Protein AF-A0A8H3HPS2-F1 (afdb_monomer_lite)

Radius of gyration: 25.34 Å; chains: 1; bounding box: 61×57×71 Å

Structure (mmCIF, N/CA/C/O backbone):
data_AF-A0A8H3HPS2-F1
#
_entry.id   AF-A0A8H3HPS2-F1
#
loop_
_atom_site.group_PDB
_atom_site.id
_atom_site.type_symbol
_atom_site.label_atom_id
_atom_site.label_alt_id
_atom_site.label_comp_id
_atom_site.label_asym_id
_atom_site.label_entity_id
_atom_site.label_seq_id
_atom_site.pdbx_PDB_ins_code
_atom_site.Cartn_x
_atom_site.Cartn_y
_atom_site.Cartn_z
_atom_site.occupancy
_atom_site.B_iso_or_equiv
_atom_site.auth_seq_id
_atom_site.auth_comp_id
_atom_site.auth_asym_id
_atom_site.auth_atom_id
_atom_site.pdbx_PDB_model_num
ATOM 1 N N . MET A 1 1 ? 40.492 40.020 -49.928 1.00 49.09 1 MET A N 1
ATOM 2 C CA . MET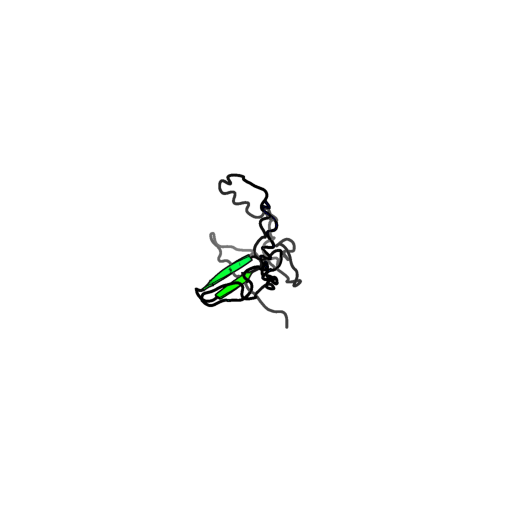 A 1 1 ? 39.934 38.866 -50.675 1.00 49.09 1 MET A CA 1
ATOM 3 C C . MET A 1 1 ? 40.654 37.627 -50.136 1.00 49.09 1 MET A C 1
ATOM 5 O O . MET A 1 1 ? 41.846 37.553 -50.361 1.00 49.09 1 MET A O 1
ATOM 9 N N . ARG A 1 2 ? 40.132 36.702 -49.319 1.00 50.88 2 ARG A N 1
ATOM 10 C CA . ARG A 1 2 ? 38.793 36.150 -49.009 1.00 50.88 2 ARG A CA 1
ATOM 11 C C . ARG A 1 2 ? 38.837 35.720 -47.521 1.00 50.88 2 ARG A C 1
ATOM 13 O O . ARG A 1 2 ? 39.799 35.076 -47.135 1.00 50.88 2 ARG A O 1
ATOM 20 N N . SER A 1 3 ? 38.050 36.255 -46.592 1.00 51.81 3 SER A N 1
ATOM 21 C CA . SER A 1 3 ? 36.643 35.951 -46.274 1.00 51.81 3 SER A CA 1
ATOM 22 C C . SER A 1 3 ? 36.266 34.469 -46.072 1.00 51.81 3 SER A C 1
ATOM 24 O O . SER A 1 3 ? 36.080 33.766 -47.055 1.00 51.81 3 SER A O 1
ATOM 26 N N . ILE A 1 4 ? 36.063 34.129 -44.784 1.00 66.88 4 ILE A N 1
ATOM 27 C CA . ILE A 1 4 ? 34.927 33.415 -44.146 1.00 66.88 4 ILE A CA 1
ATOM 28 C C . ILE A 1 4 ? 34.723 31.921 -44.484 1.00 66.88 4 ILE A C 1
ATOM 30 O O . ILE A 1 4 ? 34.898 31.498 -45.616 1.00 66.88 4 ILE A O 1
ATOM 34 N N . THR A 1 5 ? 34.216 31.185 -43.479 1.00 56.50 5 THR A N 1
ATOM 35 C CA . THR A 1 5 ? 33.661 29.809 -43.449 1.00 56.50 5 THR A CA 1
ATOM 36 C C . THR A 1 5 ? 34.711 28.721 -43.174 1.00 56.50 5 THR A C 1
ATOM 38 O O . THR A 1 5 ? 35.699 28.625 -43.876 1.00 56.50 5 THR A O 1
ATOM 41 N N . THR A 1 6 ? 34.636 27.902 -42.124 1.00 53.78 6 THR A N 1
ATOM 42 C CA . THR A 1 6 ? 33.466 27.324 -41.454 1.00 53.78 6 THR A CA 1
ATOM 43 C C . THR A 1 6 ? 33.766 26.986 -39.995 1.00 53.78 6 THR A C 1
ATOM 45 O O . THR A 1 6 ? 34.738 26.305 -39.675 1.00 53.78 6 THR A O 1
ATOM 48 N N . TYR A 1 7 ? 32.838 27.402 -39.139 1.00 55.59 7 TYR A N 1
ATOM 49 C CA . TYR A 1 7 ? 32.503 26.773 -37.875 1.00 55.59 7 TYR A CA 1
ATOM 50 C C . TYR A 1 7 ? 32.495 25.246 -38.008 1.00 55.59 7 TYR A C 1
ATOM 52 O O . TYR A 1 7 ? 31.615 24.684 -38.650 1.00 55.59 7 TYR A O 1
ATOM 60 N N . LEU A 1 8 ? 33.424 24.576 -37.341 1.00 57.81 8 LEU A N 1
ATOM 61 C CA . LEU A 1 8 ? 33.220 23.213 -36.862 1.00 57.81 8 LEU A CA 1
ATOM 62 C C . LEU A 1 8 ? 33.447 23.249 -35.357 1.00 57.81 8 LEU A C 1
ATOM 64 O O . LEU A 1 8 ? 34.398 22.701 -34.808 1.00 57.81 8 LEU A O 1
ATOM 68 N N . ALA A 1 9 ? 32.533 23.962 -34.695 1.00 54.06 9 ALA A N 1
ATOM 69 C CA . ALA A 1 9 ? 32.180 23.677 -33.321 1.00 54.06 9 ALA A CA 1
ATOM 70 C C . ALA A 1 9 ? 31.662 22.234 -33.286 1.00 54.06 9 ALA A C 1
ATOM 72 O O . ALA A 1 9 ? 30.465 21.988 -33.400 1.00 54.06 9 ALA A O 1
ATOM 73 N N . CYS A 1 10 ? 32.568 21.268 -33.156 1.00 52.12 10 CYS A N 1
ATOM 74 C CA . CYS A 1 10 ? 32.200 19.943 -32.690 1.00 52.12 10 CYS A CA 1
ATOM 75 C C . CYS A 1 10 ? 32.062 20.056 -31.171 1.00 52.12 10 CYS A C 1
ATOM 77 O O . CYS A 1 10 ? 32.935 19.662 -30.399 1.00 52.12 10 CYS A O 1
ATOM 79 N N . LEU A 1 11 ? 30.983 20.727 -30.761 1.00 59.88 11 LEU A N 1
ATOM 80 C CA . LEU A 1 11 ? 30.500 20.712 -29.396 1.00 59.88 11 LEU A CA 1
ATOM 81 C C . LEU A 1 11 ? 30.053 19.267 -29.157 1.00 59.88 11 LEU A C 1
ATOM 83 O O . LEU A 1 11 ? 28.938 18.883 -29.506 1.00 59.88 11 LEU A O 1
ATOM 87 N N . ALA A 1 12 ? 30.971 18.435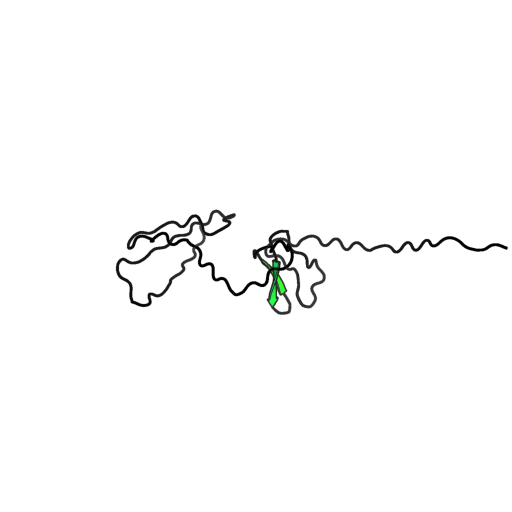 -28.668 1.00 60.47 12 ALA A N 1
ATOM 88 C CA . ALA A 1 12 ? 30.657 17.085 -28.247 1.00 60.47 12 ALA A CA 1
ATOM 89 C C . ALA A 1 12 ? 29.666 17.197 -27.083 1.00 60.47 12 ALA A C 1
ATOM 91 O O . ALA A 1 12 ? 30.043 17.445 -25.939 1.00 60.47 12 ALA A O 1
ATOM 92 N N . LEU A 1 13 ? 28.378 17.074 -27.397 1.00 55.41 13 LEU A N 1
ATOM 93 C CA . LEU A 1 13 ? 27.334 16.852 -26.413 1.00 55.41 13 LEU A CA 1
ATOM 94 C C . LEU A 1 13 ? 27.678 15.532 -25.717 1.00 55.41 13 LEU A C 1
ATOM 96 O O . LEU A 1 13 ? 27.456 14.455 -26.270 1.00 55.41 13 LEU A O 1
ATOM 100 N N . LEU A 1 14 ? 28.256 15.611 -24.515 1.00 61.50 14 LEU A N 1
ATOM 101 C CA . LEU A 1 14 ? 28.302 14.483 -23.594 1.00 61.50 14 LEU A CA 1
ATOM 102 C C . LEU A 1 14 ? 26.854 14.152 -23.226 1.00 61.50 14 LEU A C 1
ATOM 104 O O . LEU A 1 14 ? 26.299 14.687 -22.267 1.00 61.50 14 LEU A O 1
ATOM 108 N N . ALA A 1 15 ? 26.226 13.283 -24.014 1.00 59.25 15 ALA A N 1
ATOM 109 C CA . ALA A 1 15 ? 24.983 12.639 -23.640 1.00 59.25 15 ALA A CA 1
ATOM 110 C C . ALA A 1 15 ? 25.285 11.747 -22.428 1.00 59.25 15 ALA A C 1
ATOM 112 O O . ALA A 1 15 ? 25.741 10.612 -22.555 1.00 59.25 15 ALA A O 1
ATOM 113 N N . LYS A 1 16 ? 25.100 12.291 -21.222 1.00 53.16 16 LYS A N 1
ATOM 114 C CA . LYS A 1 16 ? 25.085 11.515 -19.984 1.00 53.16 16 LYS A CA 1
ATOM 115 C C . LYS A 1 16 ? 23.861 10.603 -20.078 1.00 53.16 16 LYS A C 1
ATOM 117 O O . LYS A 1 16 ? 22.743 11.064 -19.867 1.00 53.16 16 LYS A O 1
ATOM 122 N N . SER A 1 17 ? 24.063 9.337 -20.440 1.00 53.53 17 SER A N 1
ATOM 123 C CA . SER A 1 17 ? 23.014 8.319 -20.395 1.00 53.53 17 SER A CA 1
ATOM 124 C C . SER A 1 17 ? 22.494 8.242 -18.961 1.00 53.53 17 SER A C 1
ATOM 126 O O . SER A 1 17 ? 23.155 7.687 -18.083 1.00 53.53 17 SER A O 1
ATOM 128 N N . ALA A 1 18 ? 21.344 8.854 -18.694 1.00 63.00 18 ALA A N 1
ATOM 129 C CA . ALA A 1 18 ? 20.630 8.639 -17.450 1.00 63.00 18 ALA A CA 1
ATOM 130 C C . ALA A 1 18 ? 19.959 7.270 -17.570 1.00 63.00 18 ALA A C 1
ATOM 132 O O . ALA A 1 18 ? 18.825 7.164 -18.031 1.00 63.00 18 ALA A O 1
ATOM 133 N N . SER A 1 19 ? 20.693 6.207 -17.233 1.00 78.81 19 SER A N 1
ATOM 134 C CA . SER A 1 19 ? 20.078 4.898 -17.028 1.00 78.81 19 SER A CA 1
ATOM 135 C C . SER A 1 19 ? 19.020 5.067 -15.949 1.00 78.81 19 SER A C 1
ATOM 137 O O . SER A 1 19 ? 19.320 5.595 -14.876 1.00 78.81 19 SER A O 1
ATOM 139 N N . ALA A 1 20 ? 17.784 4.687 -16.247 1.00 87.44 20 ALA A N 1
ATOM 140 C CA . ALA A 1 20 ? 16.726 4.765 -15.262 1.00 87.44 20 ALA A CA 1
ATOM 141 C C . ALA A 1 20 ? 17.081 3.882 -14.053 1.00 87.44 20 ALA A C 1
ATOM 143 O O . ALA A 1 20 ? 17.629 2.787 -14.201 1.00 87.44 20 ALA A O 1
ATOM 144 N N . VAL A 1 21 ? 16.859 4.407 -12.853 1.00 91.62 21 VAL A N 1
ATOM 145 C CA . VAL A 1 21 ? 17.089 3.696 -11.598 1.00 91.62 21 VAL A CA 1
ATOM 146 C C . VAL A 1 21 ? 15.862 2.841 -11.309 1.00 91.62 21 VAL A C 1
ATOM 148 O O . VAL A 1 21 ? 14.750 3.365 -11.214 1.00 91.62 21 VAL A O 1
ATOM 151 N N . ALA A 1 22 ? 16.089 1.540 -11.124 1.00 91.31 22 ALA A N 1
ATOM 152 C CA . ALA A 1 22 ? 15.049 0.591 -10.754 1.00 91.31 22 ALA A CA 1
ATOM 153 C C . ALA A 1 22 ? 14.312 1.013 -9.478 1.00 91.31 22 ALA A C 1
ATOM 155 O O . ALA A 1 22 ? 14.862 1.688 -8.601 1.00 91.31 22 ALA A O 1
ATOM 156 N N . VAL A 1 23 ? 13.065 0.558 -9.347 1.00 92.12 23 VAL A N 1
ATOM 157 C CA . VAL A 1 23 ? 12.282 0.734 -8.122 1.00 92.12 23 VAL A CA 1
ATOM 158 C C . VAL A 1 23 ? 13.082 0.258 -6.901 1.00 92.12 23 VAL A C 1
ATOM 160 O O . VAL A 1 23 ? 13.748 -0.774 -6.933 1.00 92.12 23 VAL A O 1
ATOM 163 N N . TRP A 1 24 ? 13.037 1.051 -5.835 1.00 93.31 24 TRP A N 1
ATOM 164 C CA . TRP A 1 24 ? 13.810 0.940 -4.594 1.00 93.31 24 TRP A CA 1
ATOM 165 C C . TRP A 1 24 ? 15.316 1.247 -4.700 1.00 93.31 24 TRP A C 1
ATOM 167 O O . TRP A 1 24 ? 16.015 1.214 -3.684 1.00 93.31 24 TRP A O 1
ATOM 177 N N . GLY A 1 25 ? 15.823 1.612 -5.880 1.00 95.00 25 GLY A N 1
ATOM 178 C CA . GLY A 1 25 ? 17.206 2.055 -6.076 1.00 95.00 25 GLY A CA 1
ATOM 179 C C . GLY A 1 25 ? 17.465 3.500 -5.630 1.00 95.00 25 GLY A C 1
ATOM 180 O O . GLY A 1 25 ? 16.538 4.303 -5.509 1.00 95.00 25 GLY A O 1
ATOM 181 N N . GLN A 1 26 ? 18.739 3.840 -5.394 1.00 96.88 26 GLN A N 1
ATOM 182 C CA . GLN A 1 26 ? 19.154 5.203 -5.047 1.00 96.88 26 GLN A CA 1
ATOM 183 C C . GLN A 1 26 ? 19.128 6.115 -6.274 1.00 96.88 26 GLN A C 1
ATOM 185 O O . GLN A 1 26 ? 19.729 5.806 -7.298 1.00 96.88 26 GLN A O 1
ATOM 190 N N . CYS A 1 27 ? 18.473 7.262 -6.142 1.00 96.25 27 CYS A N 1
ATOM 191 C CA . CYS A 1 27 ? 18.312 8.260 -7.200 1.00 96.25 27 CYS A CA 1
ATOM 192 C C . CYS A 1 27 ? 18.760 9.664 -6.772 1.00 96.25 27 CYS A C 1
ATOM 194 O O . CYS A 1 27 ? 18.574 10.635 -7.499 1.00 96.25 27 CYS A O 1
ATOM 196 N N . GLY A 1 28 ? 19.334 9.815 -5.580 1.00 96.06 28 GLY A N 1
ATOM 197 C CA . GLY A 1 28 ? 19.775 11.116 -5.093 1.00 96.06 28 GLY A CA 1
ATOM 198 C C . GLY A 1 28 ? 20.370 11.067 -3.695 1.00 96.06 28 GLY A C 1
ATOM 199 O O . GLY A 1 28 ? 20.460 10.005 -3.074 1.00 96.06 28 GLY A O 1
ATOM 200 N N . GLY A 1 29 ? 20.779 12.243 -3.226 1.00 96.75 29 GLY A N 1
ATOM 201 C CA . GLY A 1 29 ? 21.441 12.453 -1.942 1.00 96.75 29 GLY A CA 1
ATOM 202 C C . GLY A 1 29 ? 22.735 13.252 -2.082 1.00 96.75 29 GLY A C 1
ATOM 203 O O . GLY A 1 29 ? 23.309 13.351 -3.170 1.00 96.75 29 GLY A O 1
ATOM 204 N N . ILE A 1 30 ? 23.203 13.836 -0.982 1.00 96.81 30 ILE A N 1
ATOM 205 C CA . ILE A 1 30 ? 24.504 14.510 -0.917 1.00 96.81 30 ILE A CA 1
ATOM 206 C C . ILE A 1 30 ? 25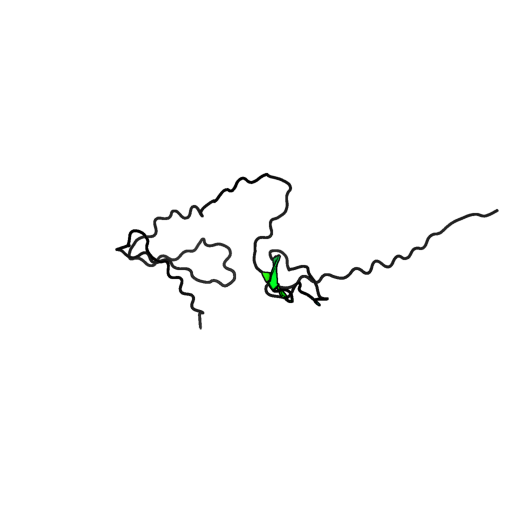.608 13.515 -1.308 1.00 96.81 30 ILE A C 1
ATOM 208 O O . ILE A 1 30 ? 25.742 12.453 -0.708 1.00 96.81 30 ILE A O 1
ATOM 212 N N . GLY A 1 31 ? 26.402 13.873 -2.322 1.00 94.50 31 GLY A N 1
ATOM 213 C CA . GLY A 1 31 ? 27.495 13.042 -2.840 1.00 94.50 31 GLY A CA 1
ATOM 214 C C . GLY A 1 31 ? 27.087 11.993 -3.884 1.00 94.50 31 GLY A C 1
ATOM 215 O O . GLY 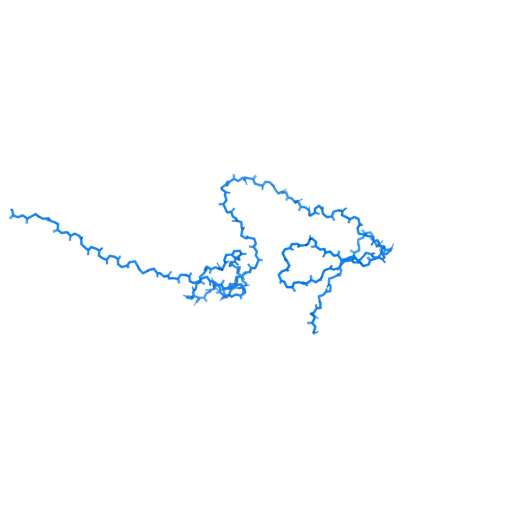A 1 31 ? 27.961 11.309 -4.415 1.00 94.50 31 GLY A O 1
ATOM 216 N N . TRP A 1 32 ? 25.799 11.871 -4.228 1.00 94.19 32 TRP A N 1
ATOM 217 C CA . TRP A 1 32 ? 25.342 10.965 -5.287 1.00 94.19 32 TRP A CA 1
ATOM 218 C C . TRP A 1 32 ? 25.742 11.480 -6.679 1.00 94.19 32 TRP A C 1
ATOM 220 O O . TRP A 1 32 ? 25.371 12.583 -7.074 1.00 94.19 32 TRP A O 1
ATOM 230 N N . THR A 1 33 ? 26.477 10.667 -7.443 1.00 93.50 33 THR A N 1
ATOM 231 C CA . THR A 1 33 ? 26.931 10.979 -8.819 1.00 93.50 33 THR A CA 1
ATOM 232 C C . THR A 1 33 ? 26.288 10.085 -9.888 1.00 93.50 33 THR A C 1
ATOM 234 O O . THR A 1 33 ? 26.610 10.193 -11.080 1.00 93.50 33 THR A O 1
ATOM 237 N N . GLY A 1 34 ? 25.393 9.188 -9.458 1.00 90.38 34 GLY A N 1
ATOM 238 C CA . GLY A 1 34 ? 24.642 8.274 -10.311 1.00 90.38 34 GLY A CA 1
ATOM 239 C C . GLY A 1 34 ? 23.444 8.938 -10.990 1.00 90.38 34 GLY A C 1
ATOM 240 O O . GLY A 1 34 ? 23.295 10.159 -11.001 1.00 90.38 34 GLY A O 1
ATOM 241 N N . SER A 1 35 ? 22.578 8.118 -11.584 1.00 90.69 35 SER A N 1
ATOM 242 C CA . SER A 1 35 ? 21.360 8.614 -12.226 1.00 90.69 35 SER A CA 1
ATOM 243 C C . SER A 1 35 ? 20.373 9.151 -11.190 1.00 90.69 35 SER A C 1
ATOM 245 O O . SER A 1 35 ? 20.232 8.588 -10.104 1.00 90.69 35 SER A O 1
ATOM 247 N N . THR A 1 36 ? 19.701 10.249 -11.527 1.00 92.81 36 THR A N 1
ATOM 248 C CA . THR A 1 36 ? 18.613 10.840 -10.732 1.00 92.81 36 THR A CA 1
ATOM 249 C C . THR A 1 36 ? 17.233 10.561 -11.318 1.00 92.81 36 THR A C 1
ATOM 251 O O . THR A 1 36 ? 16.216 10.984 -10.770 1.00 92.81 36 THR A O 1
ATOM 254 N N . VAL A 1 37 ? 17.195 9.840 -12.439 1.00 91.31 37 VAL A N 1
ATOM 255 C CA . VAL A 1 37 ? 15.976 9.481 -13.156 1.00 91.31 37 VAL A CA 1
ATOM 256 C C . VAL A 1 37 ? 15.568 8.083 -12.722 1.00 91.31 37 VAL A C 1
ATOM 258 O O . VAL A 1 37 ? 16.346 7.147 -12.874 1.00 91.31 37 VAL A O 1
ATOM 261 N N . CYS A 1 38 ? 14.358 7.942 -12.192 1.00 92.88 38 CYS A N 1
ATOM 262 C CA . CYS A 1 38 ? 13.782 6.645 -11.859 1.00 92.88 38 CYS A CA 1
ATOM 263 C C . CYS A 1 38 ? 13.105 6.000 -13.074 1.00 92.88 38 CYS A C 1
ATOM 265 O O . CYS A 1 38 ? 12.713 6.700 -14.011 1.00 92.88 38 CYS A O 1
ATOM 267 N N . ASP A 1 39 ? 12.951 4.676 -13.052 1.00 91.56 39 ASP A N 1
ATOM 268 C CA . ASP A 1 39 ? 12.153 3.946 -14.039 1.00 91.56 39 ASP A CA 1
ATOM 269 C C . ASP A 1 39 ? 10.731 4.505 -14.156 1.00 91.56 39 ASP A C 1
ATOM 271 O O . ASP A 1 39 ? 10.154 5.039 -13.199 1.00 91.56 39 ASP A O 1
ATOM 275 N N . ALA A 1 40 ? 10.159 4.377 -15.354 1.00 85.31 40 ALA A N 1
ATOM 276 C CA . ALA A 1 40 ? 8.822 4.874 -15.647 1.00 85.31 40 ALA A CA 1
ATOM 277 C C . ALA A 1 40 ? 7.801 4.343 -14.623 1.00 85.31 40 ALA A C 1
ATOM 279 O O . ALA A 1 40 ? 7.768 3.156 -14.308 1.00 85.31 40 ALA A O 1
ATOM 280 N N . GLY A 1 41 ? 6.957 5.235 -14.100 1.00 82.62 41 GLY A N 1
ATOM 281 C CA . GLY A 1 41 ? 5.977 4.882 -13.065 1.00 82.62 41 GLY A CA 1
ATOM 282 C C . GLY A 1 41 ? 6.494 4.975 -11.625 1.00 82.62 41 GLY A C 1
ATOM 283 O O . GLY A 1 41 ? 5.721 4.722 -10.700 1.00 82.62 41 GLY A O 1
ATOM 284 N N . THR A 1 42 ? 7.753 5.369 -11.413 1.00 91.00 42 THR A N 1
ATOM 285 C CA . THR A 1 42 ? 8.333 5.578 -10.077 1.00 91.00 42 THR A CA 1
ATOM 286 C C . THR A 1 42 ? 8.905 6.986 -9.919 1.00 91.00 42 THR A C 1
ATOM 288 O O . THR A 1 42 ? 9.251 7.643 -10.901 1.00 91.00 42 THR A O 1
ATOM 291 N N . THR A 1 43 ? 8.984 7.463 -8.676 1.00 92.31 43 THR A N 1
ATOM 292 C CA . THR A 1 43 ? 9.411 8.832 -8.351 1.00 92.31 43 THR A CA 1
ATOM 293 C C . THR A 1 43 ? 10.576 8.797 -7.374 1.00 92.31 43 THR A C 1
ATOM 295 O O . THR A 1 43 ? 10.576 8.001 -6.437 1.00 92.31 43 THR A O 1
ATOM 298 N N . CYS A 1 44 ? 11.562 9.674 -7.566 1.00 93.75 44 CYS A N 1
ATOM 299 C CA . CYS A 1 44 ? 12.680 9.808 -6.641 1.00 93.75 44 CYS A CA 1
ATOM 300 C C . CYS A 1 44 ? 12.237 10.541 -5.369 1.00 93.75 44 CYS A C 1
ATOM 302 O O . CYS A 1 44 ? 12.022 11.754 -5.387 1.00 93.75 44 CYS A O 1
ATOM 304 N N . VAL A 1 45 ? 12.095 9.815 -4.265 1.00 93.94 45 VAL A N 1
ATOM 305 C CA . VAL A 1 45 ? 11.639 10.349 -2.979 1.00 93.94 45 VAL A CA 1
ATOM 306 C C . VAL A 1 45 ? 12.822 10.467 -2.026 1.00 93.94 45 VAL A C 1
ATOM 308 O O . VAL A 1 45 ? 13.571 9.515 -1.814 1.00 93.94 45 VAL A O 1
ATOM 311 N N . LYS A 1 46 ? 13.007 11.648 -1.432 1.00 95.25 46 LYS A N 1
ATOM 312 C CA . LYS A 1 46 ? 14.042 11.878 -0.418 1.00 95.25 46 LYS A CA 1
ATOM 313 C C . LYS A 1 46 ? 13.704 11.104 0.859 1.00 95.25 46 LYS A C 1
ATOM 315 O O . LYS A 1 46 ? 12.670 11.364 1.467 1.00 95.25 46 LYS A O 1
ATOM 320 N N . VAL A 1 47 ? 14.605 10.224 1.293 1.00 92.62 47 VAL A N 1
ATOM 321 C CA . VAL A 1 47 ? 14.492 9.508 2.577 1.00 92.62 47 VAL A CA 1
ATOM 322 C C . VAL A 1 47 ? 15.290 10.240 3.655 1.00 92.62 47 VAL A C 1
ATOM 324 O O . VAL A 1 47 ? 14.815 10.425 4.771 1.00 92.62 47 VAL A O 1
ATOM 327 N N . ASN A 1 48 ? 16.495 10.701 3.319 1.00 95.25 48 ASN A N 1
ATOM 328 C CA . ASN A 1 48 ? 17.317 11.576 4.154 1.00 95.25 48 ASN A CA 1
ATOM 329 C C . ASN A 1 48 ? 18.239 12.441 3.273 1.00 95.25 48 ASN A C 1
ATOM 331 O O . ASN A 1 48 ? 18.143 12.413 2.048 1.00 95.25 48 ASN A O 1
ATOM 335 N N . ASP A 1 49 ? 19.110 13.249 3.879 1.00 96.62 49 ASP A N 1
ATOM 336 C CA . ASP A 1 49 ? 19.984 14.168 3.135 1.00 96.62 49 ASP A CA 1
ATOM 337 C C . ASP A 1 49 ? 20.988 13.459 2.215 1.00 96.62 49 ASP A C 1
ATOM 339 O O . ASP A 1 49 ? 21.343 13.990 1.166 1.00 96.62 49 ASP A O 1
ATOM 343 N N . TYR A 1 50 ? 21.405 12.241 2.557 1.00 96.56 50 TYR A N 1
ATOM 344 C CA . TYR A 1 50 ? 22.393 11.462 1.806 1.00 96.56 50 TYR A CA 1
ATOM 345 C C . TYR A 1 50 ? 21.763 10.392 0.904 1.00 96.56 50 TYR A C 1
ATOM 347 O O . TYR A 1 50 ? 22.474 9.764 0.121 1.00 96.56 50 TYR A O 1
ATOM 355 N N . TYR A 1 51 ? 20.443 10.186 0.979 1.00 95.06 51 TYR A N 1
ATOM 356 C CA . TYR A 1 51 ? 19.764 9.094 0.288 1.00 95.06 51 TYR A CA 1
ATOM 357 C C . TYR A 1 51 ? 18.342 9.463 -0.152 1.00 95.06 51 TYR A C 1
ATOM 359 O O . TYR A 1 51 ? 17.451 9.715 0.667 1.00 95.06 51 TYR A O 1
ATOM 367 N N . SER A 1 52 ? 18.120 9.411 -1.464 1.00 96.81 52 SER A N 1
ATOM 368 C CA . SER A 1 52 ? 16.801 9.436 -2.098 1.00 96.81 52 SER A CA 1
ATOM 369 C C . SER A 1 52 ? 16.572 8.131 -2.854 1.00 96.81 52 SER A C 1
ATOM 371 O O . SER A 1 52 ? 17.496 7.627 -3.492 1.00 96.81 52 SER A O 1
ATOM 373 N N . GLN A 1 53 ? 15.351 7.605 -2.811 1.00 97.00 53 GLN A N 1
ATOM 374 C CA . GLN A 1 53 ? 14.987 6.295 -3.341 1.00 97.00 53 GLN A CA 1
ATOM 375 C C . GLN A 1 53 ? 13.867 6.392 -4.380 1.00 97.00 53 GLN A C 1
ATOM 377 O O . GLN A 1 53 ? 12.901 7.125 -4.182 1.00 97.00 53 GLN A O 1
ATOM 382 N N . CYS A 1 54 ? 13.954 5.617 -5.461 1.00 95.50 54 CYS A N 1
ATOM 383 C CA . CYS A 1 54 ? 12.856 5.473 -6.414 1.00 95.50 54 CYS A CA 1
ATOM 384 C C . CYS A 1 54 ? 11.715 4.678 -5.785 1.00 95.50 54 CYS A C 1
ATOM 386 O O . CYS A 1 54 ? 11.827 3.468 -5.617 1.00 95.50 54 CYS A O 1
ATOM 388 N N . GLN A 1 55 ? 10.613 5.327 -5.429 1.00 94.12 55 GLN A N 1
ATOM 389 C CA . GLN A 1 55 ? 9.472 4.661 -4.802 1.00 94.12 55 GLN A CA 1
ATOM 390 C C . GLN A 1 55 ? 8.284 4.554 -5.773 1.00 94.12 55 GLN A C 1
ATOM 392 O O . GLN A 1 55 ? 8.112 5.423 -6.638 1.00 94.12 55 GLN A O 1
ATOM 397 N N . PRO A 1 56 ? 7.439 3.511 -5.645 1.00 89.69 56 PRO A N 1
ATOM 398 C CA . PRO A 1 56 ? 6.165 3.442 -6.352 1.00 89.69 56 PRO A CA 1
ATOM 399 C C . PRO A 1 56 ? 5.256 4.559 -5.832 1.00 89.69 56 PRO A C 1
ATOM 401 O O . PRO A 1 56 ? 4.836 4.547 -4.677 1.00 89.69 56 PRO A O 1
ATOM 404 N N . GLY A 1 57 ? 4.982 5.553 -6.669 1.00 70.00 57 GLY A N 1
ATOM 405 C CA . GLY A 1 57 ? 4.254 6.746 -6.254 1.00 70.00 57 GLY A CA 1
ATOM 406 C C . GLY A 1 57 ? 3.911 7.586 -7.466 1.00 70.00 57 GLY A C 1
ATOM 407 O O . GLY A 1 57 ? 4.713 8.420 -7.876 1.00 70.00 57 GLY A O 1
ATOM 408 N N . SER A 1 58 ? 2.747 7.266 -8.039 1.00 54.34 58 SER A N 1
ATOM 409 C CA . SER A 1 58 ? 2.009 7.950 -9.103 1.00 54.34 58 SER A CA 1
ATOM 410 C C . SER A 1 58 ? 2.858 8.807 -10.036 1.00 54.34 58 SER A C 1
ATOM 412 O O . SER A 1 58 ? 3.079 9.988 -9.778 1.00 54.34 58 SER A O 1
ATOM 414 N N . ALA A 1 59 ? 3.237 8.246 -11.187 1.00 51.84 59 ALA A N 1
ATOM 415 C CA . ALA A 1 59 ? 3.503 9.074 -12.352 1.00 51.84 59 ALA A CA 1
ATOM 416 C C . ALA A 1 59 ? 2.236 9.896 -12.640 1.00 51.84 59 ALA A C 1
ATOM 418 O O . ALA A 1 59 ? 1.284 9.407 -13.245 1.00 51.84 59 ALA A O 1
ATOM 419 N N . VAL A 1 60 ? 2.201 11.143 -12.170 1.00 48.22 60 VAL A N 1
ATOM 420 C CA . VAL A 1 60 ? 1.267 12.131 -12.694 1.00 48.22 60 VAL A CA 1
ATOM 421 C C . VAL A 1 60 ? 1.758 12.413 -14.104 1.00 48.22 60 VAL A C 1
ATOM 423 O O . VAL A 1 60 ? 2.693 13.188 -14.312 1.00 48.22 60 VAL A O 1
ATOM 426 N N . THR A 1 61 ? 1.156 11.737 -15.082 1.00 42.50 61 THR A N 1
ATOM 427 C CA . THR A 1 61 ? 1.209 12.156 -16.479 1.00 42.50 61 THR A CA 1
ATOM 428 C C . THR A 1 61 ? 0.806 13.624 -16.506 1.00 42.50 61 THR A C 1
ATOM 430 O O . THR A 1 61 ? -0.354 13.977 -16.308 1.00 42.50 61 THR A O 1
ATOM 433 N N . THR A 1 62 ? 1.796 14.497 -16.666 1.00 41.94 62 THR A N 1
ATOM 434 C CA . THR A 1 62 ? 1.591 15.938 -16.693 1.00 41.94 62 THR A CA 1
ATOM 435 C C . THR A 1 62 ? 0.953 16.275 -18.037 1.00 41.94 62 THR A C 1
ATOM 437 O O . THR A 1 62 ? 1.647 16.449 -19.031 1.00 41.94 62 THR A O 1
ATOM 440 N N . THR A 1 63 ? -0.377 16.330 -18.085 1.00 42.72 63 THR A N 1
ATOM 441 C CA . THR A 1 63 ? -1.089 17.183 -19.045 1.00 42.72 63 THR A CA 1
ATOM 442 C C . THR A 1 63 ? -1.547 18.420 -18.279 1.00 42.72 63 THR A C 1
ATOM 444 O O . THR A 1 63 ? -2.032 18.319 -17.155 1.00 42.72 63 THR A O 1
ATOM 447 N N . ALA A 1 64 ? -1.265 19.591 -18.842 1.00 51.78 64 ALA A N 1
ATOM 448 C CA . ALA A 1 64 ? -1.227 20.873 -18.156 1.00 51.78 64 ALA A CA 1
ATOM 449 C C . ALA A 1 64 ? -2.541 21.311 -17.469 1.00 51.78 64 ALA A C 1
ATOM 451 O O . ALA A 1 64 ? -3.629 21.166 -18.014 1.00 51.78 64 ALA A O 1
ATOM 452 N N . ALA A 1 65 ? -2.350 21.941 -16.302 1.00 62.53 65 ALA A N 1
ATOM 453 C CA . ALA A 1 65 ? -3.173 22.947 -15.621 1.00 62.53 65 ALA A CA 1
ATOM 454 C C . ALA A 1 65 ? -4.674 22.666 -15.401 1.00 62.53 65 ALA A C 1
ATOM 456 O O . ALA A 1 65 ? -5.520 23.098 -16.179 1.00 62.53 65 ALA A O 1
ATOM 457 N N . GLN A 1 66 ? -5.010 22.130 -14.220 1.00 51.69 66 GLN A N 1
ATOM 458 C CA . GLN A 1 66 ? -6.261 22.472 -13.531 1.00 51.69 66 GLN A CA 1
ATOM 459 C C . GLN A 1 66 ? -6.020 22.714 -12.037 1.00 51.69 66 GLN A C 1
ATOM 461 O O . GLN A 1 66 ? -5.574 21.839 -11.291 1.00 51.69 66 GLN A O 1
ATOM 466 N N . THR A 1 67 ? -6.338 23.937 -11.620 1.00 50.56 67 THR A N 1
ATOM 467 C CA . THR A 1 67 ? -6.528 24.375 -10.237 1.00 50.56 67 THR A CA 1
ATOM 468 C C . THR A 1 67 ? -7.407 23.370 -9.495 1.00 50.56 67 THR A C 1
ATOM 470 O O . THR A 1 67 ? -8.604 23.286 -9.749 1.00 50.56 67 THR A O 1
ATOM 473 N N . SER A 1 68 ? -6.812 22.594 -8.591 1.00 48.41 68 SER A N 1
ATOM 474 C CA . SER A 1 68 ? -7.529 21.601 -7.789 1.00 48.41 68 SER A CA 1
ATOM 475 C C . SER A 1 68 ? -7.684 22.115 -6.363 1.00 48.41 68 SER A C 1
ATOM 477 O O . SER A 1 68 ? -6.788 21.987 -5.530 1.00 48.41 68 SER A O 1
ATOM 479 N N . THR A 1 69 ? -8.846 22.704 -6.085 1.00 45.19 69 THR A N 1
ATOM 480 C CA . THR A 1 69 ? -9.434 22.710 -4.743 1.00 45.19 69 THR A CA 1
ATOM 481 C C . THR A 1 69 ? -9.507 21.262 -4.264 1.00 45.19 69 THR A C 1
ATOM 483 O O . THR A 1 69 ? -9.944 20.391 -5.014 1.00 45.19 69 THR A O 1
ATOM 486 N N . GLY A 1 70 ? -9.031 21.005 -3.042 1.00 55.34 70 GLY A N 1
ATOM 487 C CA . GLY A 1 70 ? -8.934 19.672 -2.455 1.00 55.34 70 GLY A CA 1
ATOM 488 C C . GLY A 1 70 ? -10.212 18.858 -2.636 1.00 55.34 70 GLY A C 1
ATOM 489 O O . GLY A 1 70 ? -11.231 19.137 -2.010 1.00 55.34 70 GLY A O 1
ATOM 490 N N . SER A 1 71 ? -10.125 17.836 -3.483 1.00 45.66 71 SER A N 1
ATOM 491 C CA . SER A 1 71 ? -11.133 16.796 -3.605 1.00 45.66 71 SER A CA 1
ATOM 492 C C . SER A 1 71 ? -10.572 15.542 -2.954 1.00 45.66 71 SER A C 1
ATOM 494 O O . SER A 1 71 ? -9.795 14.789 -3.540 1.00 45.66 71 SER A O 1
ATOM 496 N N . THR A 1 72 ? -10.943 15.351 -1.691 1.00 43.59 72 THR A N 1
ATOM 497 C CA . THR A 1 72 ? -10.868 14.063 -1.012 1.00 43.59 72 THR A CA 1
ATOM 498 C C . THR A 1 72 ? -11.887 13.148 -1.680 1.00 43.59 72 THR A C 1
ATOM 500 O O . THR A 1 72 ? -12.982 12.940 -1.162 1.00 43.59 72 THR A O 1
ATOM 503 N N . THR A 1 73 ? -11.555 12.577 -2.836 1.00 35.62 73 THR A N 1
ATOM 504 C CA . THR A 1 73 ? -12.202 11.334 -3.254 1.00 35.62 73 THR A CA 1
ATOM 505 C C . THR A 1 73 ? -11.660 10.234 -2.359 1.00 35.62 73 THR A C 1
ATOM 507 O O . THR A 1 73 ? -10.705 9.529 -2.682 1.00 35.62 73 THR A O 1
ATOM 510 N N . GLN A 1 74 ? -12.285 10.138 -1.183 1.00 44.50 74 GLN A N 1
ATOM 511 C CA . GLN A 1 74 ? -12.495 8.884 -0.481 1.00 44.50 74 GLN A CA 1
ATOM 512 C C . GLN A 1 74 ? -12.712 7.794 -1.540 1.00 44.50 74 GLN A C 1
ATOM 514 O O . GLN A 1 74 ? -13.537 8.004 -2.434 1.00 44.50 74 GLN A O 1
ATOM 519 N N . PRO A 1 75 ? -11.992 6.661 -1.496 1.00 46.56 75 PRO A N 1
ATOM 520 C CA . PRO A 1 75 ? -12.327 5.559 -2.374 1.00 46.56 75 PRO A CA 1
ATOM 521 C C . PRO A 1 75 ? -13.801 5.245 -2.134 1.00 46.56 75 PRO A C 1
ATOM 523 O O . PRO A 1 75 ? -14.201 4.913 -1.016 1.00 46.56 75 PRO A O 1
ATOM 526 N N . THR A 1 76 ? -14.615 5.367 -3.180 1.00 44.16 76 THR A N 1
ATOM 527 C CA . THR A 1 76 ? -16.014 4.937 -3.231 1.00 44.16 76 THR A CA 1
ATOM 528 C C . THR A 1 76 ? -16.078 3.404 -3.209 1.00 44.16 76 THR A C 1
ATOM 530 O O . THR A 1 76 ? -16.769 2.770 -3.990 1.00 44.16 76 THR A O 1
ATOM 533 N N . GLY A 1 77 ? -15.330 2.780 -2.301 1.00 46.12 77 GLY A N 1
ATOM 534 C CA . GLY A 1 77 ? -15.504 1.419 -1.827 1.00 46.12 77 GLY A CA 1
ATOM 535 C C . GLY A 1 77 ? -16.429 1.433 -0.618 1.00 46.12 77 GLY A C 1
ATOM 536 O O . GLY A 1 77 ? -16.123 0.835 0.405 1.00 46.12 77 GLY A O 1
ATOM 537 N N . GLY A 1 78 ? -17.566 2.125 -0.724 1.00 46.81 78 GLY A N 1
ATOM 538 C CA . GLY A 1 78 ? -18.685 1.999 0.208 1.00 46.81 78 GLY A CA 1
ATOM 539 C C . GLY A 1 78 ? -19.408 0.660 0.046 1.00 46.81 78 GLY A C 1
ATOM 540 O O . GLY A 1 78 ? -20.627 0.605 0.163 1.00 46.81 78 GLY A O 1
ATOM 541 N N . ALA A 1 79 ? -18.683 -0.420 -0.259 1.00 56.66 79 ALA A N 1
ATOM 542 C CA . ALA A 1 79 ? -19.204 -1.749 -0.027 1.00 56.66 79 ALA A CA 1
ATOM 543 C C . ALA A 1 79 ? -19.317 -1.874 1.493 1.00 56.66 79 ALA A C 1
ATOM 545 O O . ALA A 1 79 ? -18.311 -1.805 2.200 1.00 56.66 79 ALA A O 1
ATOM 546 N N . SER A 1 80 ? -20.540 -1.980 2.008 1.00 70.81 80 SER A N 1
ATOM 547 C CA . SER A 1 80 ? -20.777 -2.286 3.413 1.00 70.81 80 SER A CA 1
ATOM 548 C C . SER A 1 80 ? -20.070 -3.600 3.735 1.00 70.81 80 SER A C 1
ATOM 550 O O . SER A 1 80 ? -20.575 -4.671 3.400 1.00 70.81 80 SER A O 1
ATOM 552 N N . ILE A 1 81 ? -18.877 -3.524 4.323 1.00 78.94 81 ILE A N 1
ATOM 553 C CA . ILE A 1 81 ? -18.146 -4.714 4.744 1.00 78.94 81 ILE A CA 1
ATOM 554 C C . ILE A 1 81 ? -18.988 -5.399 5.828 1.00 78.94 81 ILE A C 1
ATOM 556 O O . ILE A 1 81 ? -19.310 -4.755 6.836 1.00 78.94 81 ILE A O 1
ATOM 560 N N . PRO A 1 82 ? -19.393 -6.666 5.632 1.00 86.50 82 PRO A N 1
ATOM 561 C CA . PRO A 1 82 ? -20.211 -7.371 6.603 1.00 86.50 82 PRO A CA 1
ATOM 562 C C . PRO A 1 82 ? -19.465 -7.518 7.928 1.00 86.50 82 PRO A C 1
ATOM 564 O O . PRO A 1 82 ? -18.271 -7.819 7.984 1.00 86.50 82 PRO A O 1
ATOM 567 N N . ARG A 1 83 ? -20.192 -7.297 9.024 1.00 89.38 83 ARG A N 1
ATOM 568 C CA . ARG A 1 83 ? -19.647 -7.452 10.372 1.00 89.38 83 ARG A CA 1
ATOM 569 C C . ARG A 1 83 ? -19.538 -8.929 10.723 1.00 89.38 83 ARG A C 1
ATOM 571 O O . ARG A 1 83 ? -20.393 -9.720 10.343 1.00 89.38 83 ARG A O 1
ATOM 578 N N . GLY A 1 84 ? -18.515 -9.289 11.487 1.00 90.25 84 GLY A N 1
ATOM 579 C CA . GLY A 1 84 ? -18.261 -10.668 11.898 1.00 90.25 84 GLY A CA 1
ATOM 580 C C . GLY A 1 84 ? -17.735 -11.568 10.779 1.00 90.25 84 GLY A C 1
ATOM 581 O O . GLY A 1 84 ? -17.608 -12.766 10.997 1.00 90.25 84 GLY A O 1
ATOM 582 N N . VAL A 1 85 ? -17.408 -11.014 9.608 1.00 89.94 85 VAL A N 1
ATOM 583 C CA . VAL A 1 85 ? -16.914 -11.773 8.456 1.00 89.94 85 VAL A CA 1
ATOM 584 C C . VAL A 1 85 ? -15.597 -11.175 7.977 1.00 89.94 85 VAL A C 1
ATOM 586 O O . VAL A 1 85 ? -15.470 -9.961 7.816 1.00 89.94 85 VAL A O 1
ATOM 589 N N . LEU A 1 86 ? -14.604 -12.036 7.750 1.00 91.56 86 LEU A N 1
ATOM 590 C CA . LEU A 1 86 ? -13.355 -11.645 7.108 1.00 91.56 86 LEU A CA 1
ATOM 591 C C . LEU A 1 86 ? -13.610 -11.475 5.608 1.00 91.56 86 LEU A C 1
ATOM 593 O O . LEU A 1 86 ? -13.949 -12.434 4.918 1.00 91.56 86 LEU A O 1
ATOM 597 N N . THR A 1 87 ? -13.465 -10.255 5.107 1.00 91.56 87 THR A N 1
ATOM 598 C CA . THR A 1 87 ? -13.760 -9.925 3.710 1.00 91.56 87 THR A CA 1
ATOM 599 C C . THR A 1 87 ? -12.465 -9.656 2.962 1.00 91.56 87 THR A C 1
ATOM 601 O O . THR A 1 87 ? -11.697 -8.778 3.357 1.00 91.56 87 THR A O 1
ATOM 604 N N . LYS A 1 88 ?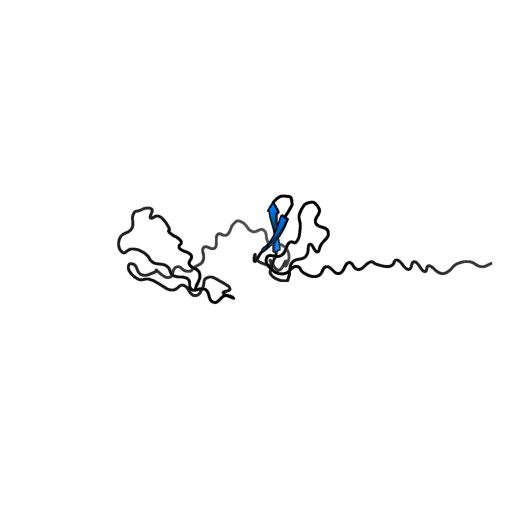 -12.219 -10.391 1.871 1.00 90.88 88 LYS A N 1
ATOM 605 C CA . LYS A 1 88 ? -11.080 -10.136 0.980 1.00 90.88 88 LYS A CA 1
ATOM 606 C C . LYS A 1 88 ? -11.332 -8.875 0.156 1.00 90.88 88 LYS A C 1
ATOM 608 O O . LYS A 1 88 ? -12.369 -8.755 -0.495 1.00 90.88 88 LYS A O 1
ATOM 613 N N . ILE A 1 89 ? -10.371 -7.960 0.149 1.00 88.50 89 ILE A N 1
ATOM 614 C CA . ILE A 1 89 ? -10.377 -6.766 -0.695 1.00 88.50 89 ILE A CA 1
ATOM 615 C C . ILE A 1 89 ? -9.540 -7.052 -1.937 1.00 88.50 89 ILE A C 1
ATOM 617 O O . ILE A 1 89 ? -8.357 -7.365 -1.842 1.00 88.50 89 ILE A O 1
ATOM 621 N N . THR A 1 90 ? -10.153 -6.921 -3.112 1.00 86.38 90 THR A N 1
ATOM 622 C CA . THR A 1 90 ? -9.500 -7.165 -4.410 1.00 86.38 90 THR A CA 1
ATOM 623 C C . THR A 1 90 ? -9.233 -5.888 -5.208 1.00 86.38 90 THR A C 1
ATOM 625 O O . THR A 1 90 ? -8.391 -5.896 -6.096 1.00 86.38 90 THR A O 1
ATOM 628 N N . ASN A 1 91 ? -9.889 -4.774 -4.870 1.00 83.88 91 ASN A N 1
ATOM 629 C CA . ASN A 1 91 ? -9.794 -3.497 -5.588 1.00 83.88 91 ASN A CA 1
ATOM 630 C C . ASN A 1 91 ? -9.022 -2.437 -4.784 1.00 83.88 91 ASN A C 1
ATOM 632 O O . ASN A 1 91 ? -9.548 -1.367 -4.491 1.00 83.88 91 ASN A O 1
ATOM 636 N N . PHE A 1 92 ? -7.785 -2.746 -4.386 1.00 85.75 92 PHE A N 1
ATOM 637 C CA . PHE A 1 92 ? -6.926 -1.829 -3.615 1.00 85.75 92 PHE A CA 1
ATOM 638 C C . PHE A 1 92 ? -5.797 -1.182 -4.440 1.00 85.75 92 PHE A C 1
ATOM 640 O O . PHE A 1 92 ? -4.924 -0.529 -3.877 1.00 85.75 92 PHE A O 1
ATOM 647 N N . GLY A 1 93 ? -5.824 -1.336 -5.766 1.00 86.69 93 GLY A N 1
ATOM 648 C CA . GLY A 1 93 ? -4.807 -0.826 -6.690 1.00 86.69 93 GLY A CA 1
ATOM 649 C C . GLY A 1 93 ? -3.961 -1.937 -7.316 1.00 86.69 93 GLY A C 1
ATOM 650 O O . GLY A 1 93 ? -4.311 -3.115 -7.239 1.00 86.69 93 GLY A O 1
ATOM 651 N N . SER A 1 94 ? -2.862 -1.556 -7.972 1.00 88.25 94 SER A N 1
ATOM 652 C CA . SER A 1 94 ? -1.943 -2.496 -8.625 1.00 88.25 94 SER A CA 1
ATOM 653 C C . SER A 1 94 ? -1.356 -3.488 -7.620 1.00 88.25 94 SER A C 1
ATOM 655 O O . SER A 1 94 ? -0.756 -3.085 -6.626 1.00 88.25 94 SER A O 1
ATOM 657 N N . ASN A 1 95 ? -1.479 -4.784 -7.917 1.00 89.19 95 ASN A N 1
ATOM 658 C CA . ASN A 1 95 ? -1.008 -5.874 -7.064 1.00 89.19 95 ASN A CA 1
ATOM 659 C C . ASN A 1 95 ? 0.009 -6.776 -7.798 1.00 89.19 95 ASN A C 1
ATOM 661 O O . ASN A 1 95 ? -0.315 -7.908 -8.158 1.00 89.19 95 ASN A O 1
ATOM 665 N N . PRO A 1 96 ? 1.236 -6.287 -8.061 1.00 88.19 96 PRO A N 1
ATOM 666 C CA . PRO A 1 96 ? 2.245 -7.048 -8.800 1.00 88.19 96 PRO A CA 1
ATOM 667 C C . PRO A 1 96 ? 2.791 -8.252 -8.020 1.00 88.19 96 PRO A C 1
ATOM 669 O O . PRO A 1 96 ? 3.302 -9.191 -8.619 1.00 88.19 96 PRO A O 1
ATOM 672 N N . THR A 1 97 ? 2.688 -8.236 -6.691 1.00 87.31 97 THR A N 1
ATOM 673 C CA . THR A 1 97 ? 3.190 -9.299 -5.807 1.00 87.31 97 THR A CA 1
ATOM 674 C C . THR A 1 97 ? 2.114 -10.309 -5.416 1.00 87.31 97 THR A C 1
ATOM 676 O O . THR A 1 97 ? 2.376 -11.187 -4.599 1.00 87.31 97 THR A O 1
ATOM 679 N N . ASN A 1 98 ? 0.908 -10.188 -5.980 1.00 87.56 98 ASN A N 1
ATOM 680 C CA . ASN A 1 98 ? -0.252 -11.012 -5.649 1.00 87.56 98 ASN A CA 1
ATOM 681 C C . ASN A 1 98 ? -0.535 -11.090 -4.131 1.00 87.56 98 ASN A C 1
ATOM 683 O O . ASN A 1 98 ? -0.930 -12.134 -3.614 1.00 87.56 98 ASN A O 1
ATOM 687 N N . VAL A 1 99 ? -0.324 -9.983 -3.407 1.00 89.00 99 VAL A N 1
ATOM 688 C CA . VAL A 1 99 ? -0.613 -9.895 -1.971 1.00 89.00 99 VAL A CA 1
ATOM 689 C C . VAL A 1 99 ? -2.116 -9.987 -1.730 1.00 89.00 99 VAL A C 1
ATOM 691 O O . VAL A 1 99 ? -2.919 -9.413 -2.471 1.00 89.00 99 VAL A O 1
ATOM 694 N N . GLU A 1 100 ? -2.510 -10.703 -0.685 1.00 89.56 100 GLU A N 1
ATOM 695 C CA . GLU A 1 100 ? -3.898 -10.739 -0.252 1.00 89.56 100 GLU A CA 1
ATOM 696 C C . GLU A 1 100 ? -4.153 -9.664 0.805 1.00 89.56 100 GLU A C 1
ATOM 698 O O . GLU A 1 100 ? -3.352 -9.459 1.713 1.00 89.56 100 GLU A O 1
ATOM 703 N N . ASN A 1 101 ? -5.286 -8.976 0.691 1.00 90.19 101 ASN A N 1
ATOM 704 C CA . ASN A 1 101 ? -5.711 -7.963 1.645 1.00 90.19 101 ASN A CA 1
ATOM 705 C C . ASN A 1 101 ? -7.082 -8.347 2.198 1.00 90.19 101 ASN A C 1
ATOM 707 O O . ASN A 1 101 ? -7.993 -8.657 1.427 1.00 90.19 101 ASN A O 1
ATOM 711 N N . TYR A 1 102 ? -7.241 -8.312 3.518 1.00 90.44 102 TYR A N 1
ATOM 712 C CA . TYR A 1 102 ? -8.479 -8.683 4.191 1.00 90.44 102 TYR A CA 1
ATOM 713 C C . TYR A 1 102 ? -8.873 -7.631 5.225 1.00 90.44 102 TYR A C 1
ATOM 715 O O . TYR A 1 102 ? -8.030 -7.105 5.948 1.00 90.44 102 TYR A O 1
ATOM 723 N N . VAL A 1 103 ? -10.174 -7.368 5.337 1.00 91.56 103 VAL A N 1
ATOM 724 C CA . VAL A 1 103 ? -10.746 -6.521 6.386 1.00 91.56 103 VAL A CA 1
ATOM 725 C C . VAL A 1 103 ? -11.736 -7.329 7.206 1.00 91.56 103 VAL A C 1
ATOM 727 O O . VAL A 1 103 ? -12.623 -7.995 6.672 1.00 91.56 103 VAL A O 1
ATOM 730 N N . TYR A 1 104 ? -11.584 -7.241 8.523 1.00 90.25 104 TYR A N 1
ATOM 731 C CA . TYR A 1 104 ? -12.522 -7.778 9.494 1.00 90.25 104 TYR A CA 1
ATOM 732 C C . TYR A 1 104 ? -13.123 -6.637 10.304 1.00 90.25 104 TYR A C 1
ATOM 734 O O . TYR A 1 104 ? -12.402 -5.837 10.904 1.00 90.25 104 TYR A O 1
ATOM 742 N N . VAL A 1 105 ? -14.452 -6.587 10.349 1.00 91.62 105 VAL A N 1
ATOM 743 C CA . VAL A 1 105 ? -15.188 -5.633 11.178 1.00 91.62 105 VAL A CA 1
ATOM 744 C C . VAL A 1 105 ? -15.896 -6.405 12.292 1.00 91.62 105 VAL A C 1
ATOM 746 O O . VAL A 1 105 ? -16.831 -7.147 12.001 1.00 91.62 105 VAL A O 1
ATOM 749 N N . PRO A 1 106 ? -15.508 -6.246 13.569 1.00 89.88 106 PRO A N 1
ATOM 750 C CA . PRO A 1 106 ? -16.200 -6.882 14.686 1.00 89.88 106 PRO A CA 1
ATOM 751 C C . PRO A 1 106 ? -17.716 -6.612 14.718 1.00 89.88 106 PRO A C 1
ATOM 753 O O . PRO A 1 106 ? -18.195 -5.521 14.378 1.00 89.88 106 PRO A O 1
ATOM 756 N N . THR A 1 107 ? -18.488 -7.594 15.191 1.00 91.38 107 THR A N 1
ATOM 757 C CA . THR A 1 107 ? -19.955 -7.500 15.365 1.00 91.38 107 THR A CA 1
ATOM 758 C C . THR A 1 107 ? -20.374 -6.449 16.391 1.00 91.38 107 THR A C 1
ATOM 760 O O . THR A 1 107 ? -21.480 -5.919 16.308 1.00 91.38 107 THR A O 1
ATOM 763 N N . THR A 1 108 ? -19.471 -6.063 17.294 1.00 90.06 108 THR A N 1
ATOM 764 C CA . THR A 1 108 ? -19.625 -4.953 18.238 1.00 90.06 108 THR A CA 1
ATOM 765 C C . THR A 1 108 ? -18.453 -3.980 18.083 1.00 90.06 108 THR A C 1
ATOM 767 O O . THR A 1 108 ? -17.298 -4.379 18.004 1.00 90.06 108 THR A O 1
ATOM 770 N N . LEU A 1 109 ? -18.743 -2.682 17.966 1.00 86.69 109 LEU A N 1
ATOM 771 C CA . LEU A 1 109 ? -17.735 -1.637 17.765 1.00 86.69 109 LEU A CA 1
ATOM 772 C C . LEU A 1 109 ? -18.001 -0.520 18.763 1.00 86.69 109 LEU A C 1
ATOM 774 O O . LEU A 1 109 ? -19.153 -0.177 19.025 1.00 86.69 109 LEU A O 1
ATOM 778 N N . LYS A 1 110 ? -16.929 0.066 19.293 1.00 88.88 110 LYS A N 1
ATOM 779 C CA . LYS A 1 110 ? -17.017 1.315 20.052 1.00 88.88 110 LYS A CA 1
ATOM 780 C C . LYS A 1 110 ? -17.329 2.470 19.095 1.00 88.88 110 LYS A C 1
ATOM 782 O O . LYS A 1 110 ? -17.085 2.353 17.900 1.00 88.88 110 LYS A O 1
ATOM 787 N N . SER A 1 111 ? -17.789 3.608 19.614 1.00 87.81 111 SER A N 1
ATOM 788 C CA . SER A 1 111 ? -18.068 4.813 18.809 1.00 87.81 111 SER A CA 1
ATOM 789 C C . SER A 1 111 ? -16.858 5.326 18.011 1.00 87.81 111 SER A C 1
ATOM 791 O O . SER A 1 111 ? -17.029 6.015 17.011 1.00 87.81 111 SER A O 1
ATOM 793 N N . LYS A 1 112 ? -15.640 4.983 18.445 1.00 83.88 112 LYS A N 1
ATOM 794 C CA . LYS A 1 112 ? -14.368 5.241 17.758 1.00 83.88 112 LYS A CA 1
ATOM 795 C C . LYS A 1 112 ? -13.479 4.001 17.906 1.00 83.88 112 LYS A C 1
ATOM 797 O O . LYS A 1 112 ? -12.705 3.929 18.863 1.00 83.88 112 LYS A O 1
ATOM 802 N N . PRO A 1 113 ? -13.665 2.969 17.070 1.00 87.25 113 PRO A N 1
ATOM 803 C CA . PRO A 1 113 ? -12.874 1.754 17.184 1.00 87.25 113 PRO A CA 1
ATOM 804 C C . PRO A 1 113 ? -11.436 2.021 16.723 1.00 87.25 113 PRO A C 1
ATOM 806 O O . PRO A 1 113 ? -11.206 2.819 15.817 1.00 87.25 113 PRO A O 1
ATOM 809 N N . GLY A 1 114 ? -10.468 1.354 17.350 1.00 87.62 114 GLY A N 1
ATOM 810 C CA . GLY A 1 114 ? -9.093 1.345 16.853 1.00 87.62 114 GLY A CA 1
ATOM 811 C C . GLY A 1 114 ? -8.990 0.541 15.556 1.00 87.62 114 GLY A C 1
ATOM 812 O O . GLY A 1 114 ? -9.721 -0.432 15.372 1.00 87.62 114 GLY A O 1
ATOM 813 N N . LEU A 1 115 ? -8.077 0.940 14.671 1.00 91.00 115 LEU A N 1
ATOM 814 C CA . LEU A 1 115 ? -7.715 0.176 13.478 1.00 91.00 115 LEU A CA 1
ATOM 815 C C . LEU A 1 115 ? -6.437 -0.612 13.766 1.00 91.00 115 LEU A C 1
ATOM 817 O O . LEU A 1 115 ? -5.467 -0.051 14.273 1.00 91.00 115 LEU A O 1
ATOM 821 N N . LEU A 1 116 ? -6.441 -1.901 13.438 1.00 88.75 116 LEU A N 1
ATOM 822 C CA . LEU A 1 116 ? -5.270 -2.768 13.528 1.00 88.75 116 LEU A CA 1
ATOM 823 C C . LEU A 1 116 ? -4.894 -3.215 12.116 1.00 88.75 116 LEU A C 1
ATOM 825 O O . LEU A 1 116 ? -5.737 -3.752 11.401 1.00 88.75 116 LEU A O 1
ATOM 829 N N . ALA A 1 117 ? -3.639 -2.994 11.728 1.00 90.75 117 ALA A N 1
ATOM 830 C CA . ALA A 1 117 ? -3.077 -3.474 10.473 1.00 90.75 117 ALA A CA 1
ATOM 831 C C . ALA A 1 117 ? -2.020 -4.536 10.788 1.00 90.75 117 ALA A C 1
ATOM 833 O O . ALA A 1 117 ? -1.018 -4.243 11.440 1.00 90.75 117 ALA A O 1
ATOM 834 N N . ALA A 1 118 ? -2.263 -5.768 10.349 1.00 87.44 118 ALA A N 1
ATOM 835 C CA . ALA A 1 118 ? -1.318 -6.868 10.467 1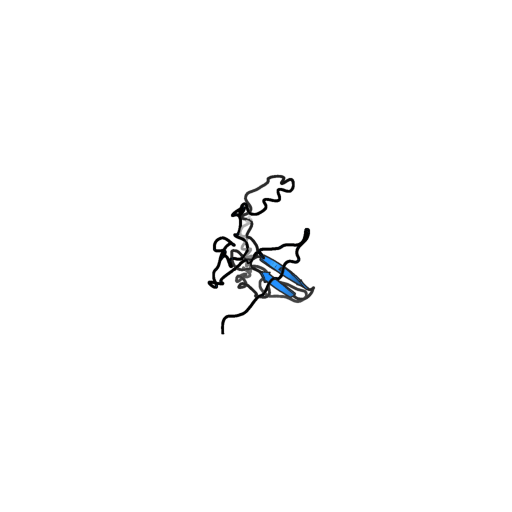.00 87.44 118 ALA A CA 1
ATOM 836 C C . ALA A 1 118 ? -0.731 -7.166 9.086 1.00 87.44 118 ALA A C 1
ATOM 838 O O . ALA A 1 118 ? -1.472 -7.322 8.118 1.00 87.44 118 ALA A O 1
ATOM 839 N N . ILE A 1 119 ? 0.595 -7.239 9.007 1.00 88.44 119 ILE A N 1
ATOM 840 C CA . ILE A 1 119 ? 1.329 -7.594 7.793 1.00 88.44 119 ILE A CA 1
ATOM 841 C C . ILE A 1 119 ? 2.113 -8.856 8.125 1.00 88.44 119 ILE A C 1
ATOM 843 O O . ILE A 1 119 ? 2.895 -8.864 9.075 1.00 88.44 119 ILE A O 1
ATOM 847 N N . HIS A 1 120 ? 1.902 -9.915 7.356 1.00 83.00 120 HIS A N 1
ATOM 848 C CA . HIS A 1 120 ? 2.709 -11.123 7.431 1.00 83.00 120 HIS A CA 1
ATOM 849 C C . HIS A 1 120 ? 3.260 -11.424 6.041 1.00 83.00 120 HIS A C 1
ATOM 851 O O . HIS A 1 120 ? 2.581 -11.220 5.035 1.00 83.00 120 HIS A O 1
ATOM 857 N N . TYR A 1 121 ? 4.505 -11.883 5.977 1.00 81.06 121 TYR A N 1
ATOM 858 C CA . TYR A 1 121 ? 5.043 -12.429 4.741 1.00 81.06 121 TYR A CA 1
ATOM 859 C C . TYR A 1 121 ? 4.549 -13.868 4.587 1.00 81.06 121 TYR A C 1
ATOM 861 O O . TYR A 1 121 ? 4.342 -14.575 5.575 1.00 81.06 121 TYR A O 1
ATOM 869 N N . CYS A 1 122 ? 4.326 -14.296 3.350 1.00 69.94 122 CYS A N 1
ATOM 870 C CA . CYS A 1 122 ? 4.233 -15.719 3.056 1.00 69.94 122 CYS A CA 1
ATOM 871 C C . CYS A 1 122 ? 5.652 -16.295 3.151 1.00 69.94 122 CYS A C 1
ATOM 873 O O . CYS A 1 122 ? 6.566 -15.748 2.531 1.00 69.94 122 CYS A O 1
ATOM 875 N N . SER A 1 123 ? 5.837 -17.341 3.956 1.00 66.31 123 SER A N 1
ATOM 876 C CA . SER A 1 123 ? 7.030 -18.197 3.935 1.00 66.31 123 SER A CA 1
ATOM 877 C C . SER A 1 123 ? 6.849 -19.328 2.938 1.00 66.31 123 SER A C 1
ATOM 879 O O . SER A 1 123 ? 5.742 -19.915 2.982 1.00 66.31 123 SER A O 1
#

InterPro domains:
  IPR000254 Cellulose-binding domain [PF00734] (24-51)
  IPR000254 Cellulose-binding domain [PS00562] (27-54)
  IPR000254 Cellulose-binding domain [PS51164] (19-55)
  IPR000254 Cellulose-binding domain [SM00236] (22-55)
  IPR035971 Cellulose-binding domain superfamily [SSF57180] (21-54)

Sequence (123 aa):
MRSITTYLACLALLAKSASAVAVWGQCGGIGWTGSTVCDAGTTCVKVNDYYSQCQPGSAVTTTAAQTSTGSTTQPTGGASIPRGVLTKITNFGSNPTNVENYVYVPTTLKSKPGLLAAIHYCS

Secondary structure (DSSP, 8-state):
------------------PPBPTTSEEE-TT--S--PBPTTEEEEEEETTEEEEEE------------------------PPBTSEEEE--SS--TT---EEEEB-SS--SSPPP--------

pLDDT: mean 77.18, std 18.72, range [35.62, 97.0]

Organism: NCBI:txid456999

Foldseek 3Di:
DDDDDDDPPPVPPPPPPQDAAEAFGWQDAVPDPHHNHHPPQWHFADPDRGTTGTHRDDPPPDDDDDDDDDDPPPPPPPPVDDAPDWDWDDPPDDDPPPDIDTDHHHPDADPDHDDDDDDDDDD